Protein AF-A0A7C5GVS0-F1 (afdb_monomer)

Nearest PDB structures (foldseek):
  1lba-assembly1_A  TM=9.236E-01  e=4.055E-06  Escherichia phage T7
  6ssc-assembly1_A  TM=9.388E-01  e=2.421E-05  Clostridium intestinale
  6srt-assembly1_A  TM=9.369E-01  e=7.456E-05  Clostridium intestinale URNW
  7f5i-assembly1_A  TM=9.438E-01  e=1.185E-04  Clostridium perfringens str. 13

Radius of gyration: 12.74 Å; Cα contacts (8 Å, |Δi|>4): 167; chains: 1; bounding box: 25×26×37 Å

Sequence (83 aa):
MRRIDKIIIHCSASDFGSAALIDRWHRERCWRMIGYYYVILNGYRKKGRYNKDDDGLIEPGRPIEEIGAHCRGQNRTSIGICL

Mean predicted aligned error: 2.15 Å

Secondary structure (DSSP, 8-state):
-----EEEEE--SSSS--HHHHHHHHHTTT-SS-S-SEEEEEEEEETTEEEEEEEEEEEE-S-TTS--SSSTTTGGGEEEEE-

Foldseek 3Di:
DAAADEEDEAEPPDPADDLVVQQVVVVVVVDPGHQAQKEQGCQHNDPPHGDPVSHRDIDGHDDPPDFGDDDPPRRRHYGYYYD

Structure (mmCIF, N/CA/C/O backbone):
data_AF-A0A7C5GVS0-F1
#
_entry.id   AF-A0A7C5GVS0-F1
#
loop_
_atom_site.group_PDB
_atom_site.id
_atom_site.type_symbol
_atom_site.label_atom_id
_atom_site.label_alt_id
_atom_site.label_comp_id
_atom_site.label_asym_id
_atom_site.label_entity_id
_atom_site.label_seq_id
_atom_site.pdbx_PDB_ins_code
_atom_site.Cartn_x
_atom_site.Cartn_y
_atom_site.Cartn_z
_atom_site.occupancy
_atom_site.B_iso_or_equiv
_atom_site.auth_seq_id
_atom_site.auth_comp_id
_atom_site.auth_asym_id
_atom_site.auth_atom_id
_atom_site.pdbx_PDB_model_num
ATOM 1 N N . MET A 1 1 ? -6.904 -7.707 19.209 1.00 74.31 1 MET A N 1
ATOM 2 C CA . MET A 1 1 ? -7.239 -7.404 17.798 1.00 74.31 1 MET A CA 1
ATOM 3 C C . MET A 1 1 ? -8.073 -6.126 17.761 1.00 74.31 1 MET A C 1
ATOM 5 O O . MET A 1 1 ? -8.974 -6.005 18.584 1.00 74.31 1 MET A O 1
ATOM 9 N N . ARG A 1 2 ? -7.751 -5.145 16.906 1.00 90.50 2 ARG A N 1
ATO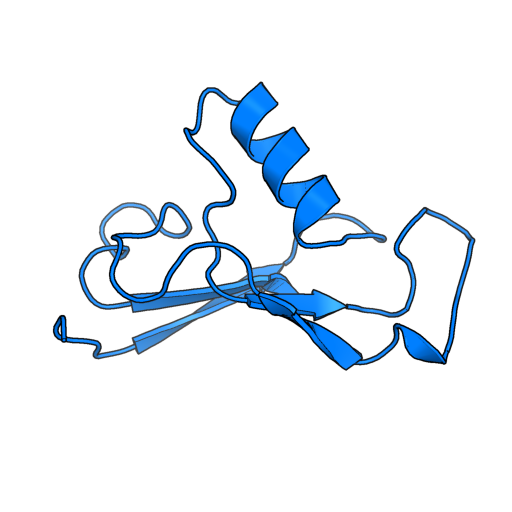M 10 C CA . ARG A 1 2 ? -8.507 -3.876 16.826 1.00 90.50 2 ARG A CA 1
ATOM 11 C C . ARG A 1 2 ? -9.846 -4.071 16.102 1.00 90.50 2 ARG A C 1
ATOM 13 O O . ARG A 1 2 ? -9.965 -4.969 15.275 1.00 90.50 2 ARG A O 1
ATOM 20 N N . ARG A 1 3 ? -10.844 -3.226 16.386 1.00 94.44 3 ARG A N 1
ATOM 21 C CA . ARG A 1 3 ? -12.137 -3.255 15.678 1.00 94.44 3 ARG A CA 1
ATOM 22 C C . ARG A 1 3 ? -11.946 -2.827 14.223 1.00 94.44 3 ARG A C 1
ATOM 24 O O . ARG A 1 3 ? -11.481 -1.715 13.982 1.00 94.44 3 ARG A O 1
ATOM 31 N N . ILE A 1 4 ? -12.365 -3.678 13.291 1.00 97.50 4 ILE A N 1
ATOM 32 C CA . ILE A 1 4 ? -12.413 -3.403 11.851 1.00 97.50 4 ILE A CA 1
ATOM 33 C C . ILE A 1 4 ? -13.866 -3.482 11.397 1.00 97.50 4 ILE A C 1
ATOM 35 O O . ILE A 1 4 ? -14.539 -4.460 11.706 1.00 97.50 4 ILE A O 1
ATOM 39 N N . ASP A 1 5 ? -14.347 -2.468 10.685 1.00 97.69 5 ASP A N 1
ATOM 40 C CA . ASP A 1 5 ? -15.717 -2.426 10.156 1.00 97.69 5 ASP A CA 1
ATOM 41 C C . ASP A 1 5 ? -15.800 -2.148 8.651 1.00 97.69 5 ASP A C 1
ATOM 43 O O . ASP A 1 5 ? -16.891 -2.172 8.088 1.00 97.69 5 ASP A O 1
ATOM 47 N N . LYS A 1 6 ? -14.664 -1.910 7.983 1.00 97.50 6 LYS A N 1
ATOM 48 C CA . LYS A 1 6 ? -14.622 -1.665 6.537 1.00 97.50 6 LYS A CA 1
ATOM 49 C C . LYS A 1 6 ? -13.274 -1.984 5.906 1.00 97.50 6 LYS A C 1
ATOM 51 O O . LYS A 1 6 ? -12.219 -1.894 6.540 1.00 97.50 6 LYS A O 1
ATOM 56 N N . ILE A 1 7 ? -13.335 -2.269 4.613 1.00 98.56 7 ILE A N 1
ATOM 57 C CA . ILE A 1 7 ? -12.192 -2.343 3.709 1.00 98.56 7 ILE A CA 1
ATOM 58 C C . ILE A 1 7 ? -12.292 -1.149 2.758 1.00 98.56 7 ILE A C 1
ATOM 60 O O . ILE A 1 7 ? -13.376 -0.841 2.266 1.00 98.56 7 ILE A O 1
ATOM 64 N N . ILE A 1 8 ? -11.179 -0.457 2.531 1.00 98.75 8 ILE A N 1
ATOM 65 C CA . ILE A 1 8 ? -11.089 0.673 1.603 1.00 98.75 8 ILE A CA 1
ATOM 66 C C . ILE A 1 8 ? -10.110 0.287 0.499 1.00 98.75 8 ILE A C 1
ATOM 68 O O . ILE A 1 8 ? -8.941 0.004 0.771 1.00 98.75 8 ILE A O 1
ATOM 72 N N . ILE A 1 9 ? -10.604 0.264 -0.735 1.00 98.69 9 ILE A N 1
ATOM 73 C CA . ILE A 1 9 ? -9.813 -0.057 -1.921 1.00 98.69 9 ILE A CA 1
ATOM 74 C C . ILE A 1 9 ? -9.251 1.236 -2.513 1.00 98.69 9 ILE A C 1
ATOM 76 O O . ILE A 1 9 ? -9.964 2.232 -2.641 1.00 98.69 9 ILE A O 1
ATOM 80 N N . HIS A 1 10 ? -7.969 1.212 -2.856 1.00 98.62 10 HIS A N 1
ATOM 81 C CA . HIS A 1 10 ? -7.218 2.318 -3.439 1.00 98.62 10 HIS A CA 1
ATOM 82 C C . HIS A 1 10 ? -6.505 1.862 -4.716 1.00 98.62 10 HIS A C 1
ATOM 84 O O . HIS A 1 10 ? -6.366 0.667 -4.955 1.00 98.62 10 HIS A O 1
ATOM 90 N N . CYS A 1 11 ? -6.001 2.813 -5.498 1.00 97.25 11 CYS A N 1
ATOM 91 C CA . CYS A 1 11 ? -5.004 2.560 -6.535 1.00 97.25 11 CYS A CA 1
ATOM 92 C C . CYS A 1 11 ? -3.707 3.302 -6.198 1.00 97.25 11 CYS A C 1
ATOM 94 O O . CYS A 1 11 ? -3.725 4.327 -5.507 1.00 97.25 11 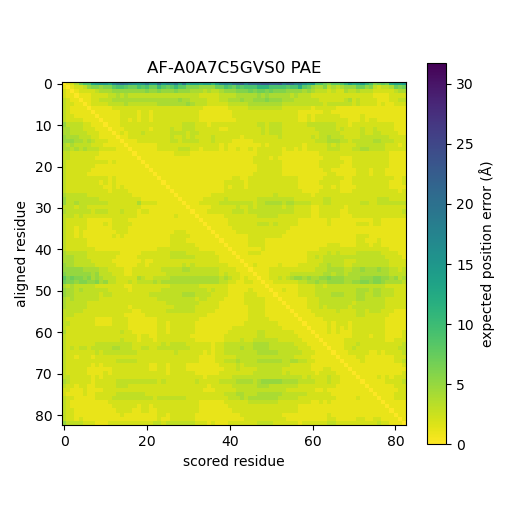CYS A O 1
ATOM 96 N N . SER A 1 12 ? -2.580 2.812 -6.709 1.00 96.56 12 SER A N 1
ATOM 97 C CA . SER A 1 12 ? -1.263 3.433 -6.508 1.00 96.56 12 SER A CA 1
ATOM 98 C C . SER A 1 12 ? -1.065 4.745 -7.283 1.00 96.56 12 SER A C 1
ATOM 100 O O . SER A 1 12 ? -0.058 5.426 -7.083 1.00 96.56 12 SER A O 1
ATOM 102 N N . ALA A 1 13 ? -2.005 5.095 -8.173 1.00 97.00 13 ALA A N 1
ATOM 103 C CA . ALA A 1 13 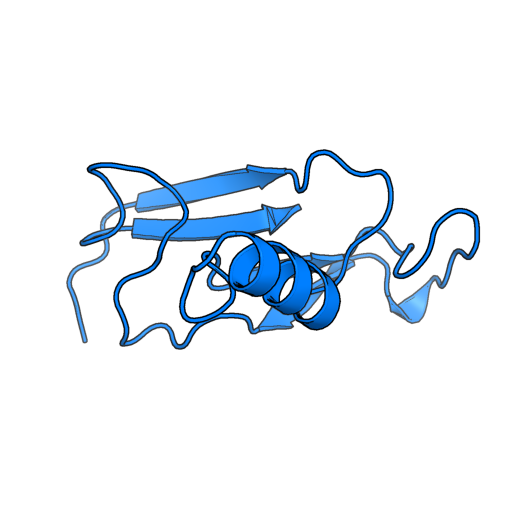? -1.869 6.152 -9.178 1.00 97.00 13 ALA A CA 1
ATOM 104 C C . ALA A 1 13 ? -0.613 5.984 -10.064 1.00 97.00 13 ALA A C 1
ATOM 106 O O . ALA A 1 13 ? -0.012 6.961 -10.512 1.00 97.00 13 ALA A O 1
ATOM 107 N N . SER A 1 14 ? -0.224 4.733 -10.319 1.00 96.88 14 SER A N 1
ATOM 108 C CA . SER A 1 14 ? 0.877 4.342 -11.201 1.00 96.88 14 SER A CA 1
ATOM 109 C C . SER A 1 14 ? 0.492 3.112 -12.030 1.00 96.88 14 SER A C 1
ATOM 111 O O . SER A 1 14 ? -0.428 2.382 -11.683 1.00 96.88 14 SER A O 1
ATOM 113 N N . ASP A 1 15 ? 1.209 2.871 -13.129 1.00 97.12 15 ASP A N 1
ATOM 114 C CA . ASP A 1 15 ? 1.081 1.668 -13.968 1.00 97.12 15 ASP A CA 1
ATOM 115 C C . ASP A 1 15 ? 1.969 0.499 -13.491 1.00 97.12 15 ASP A C 1
ATOM 117 O O . ASP A 1 15 ? 1.971 -0.573 -14.088 1.00 97.12 15 ASP A O 1
ATOM 121 N N . PHE A 1 16 ? 2.724 0.694 -12.408 1.00 98.00 16 PHE A N 1
ATOM 122 C CA . PHE A 1 16 ? 3.589 -0.301 -11.772 1.00 98.00 16 PHE A CA 1
ATOM 123 C C . PHE A 1 16 ? 3.643 -0.074 -10.262 1.00 98.00 16 PHE A C 1
ATOM 125 O O . PHE A 1 16 ? 3.526 1.063 -9.800 1.00 98.00 16 PHE A O 1
ATOM 132 N N . GLY A 1 17 ? 3.885 -1.119 -9.479 1.00 97.81 17 GLY A N 1
ATOM 133 C CA . GLY A 1 17 ? 3.876 -1.019 -8.024 1.00 97.81 17 GLY A CA 1
ATOM 134 C C . GLY A 1 17 ? 4.374 -2.278 -7.329 1.00 97.81 17 GLY A C 1
ATOM 135 O O . GLY A 1 17 ? 4.435 -3.354 -7.908 1.00 97.81 17 GLY A O 1
ATOM 136 N N . SER A 1 18 ? 4.777 -2.118 -6.074 1.00 98.50 18 SER A N 1
ATOM 137 C CA . SER A 1 18 ? 4.966 -3.203 -5.104 1.00 98.50 18 SER A CA 1
ATOM 138 C C . SER A 1 18 ? 4.858 -2.627 -3.698 1.00 98.50 18 SER A C 1
ATOM 140 O O . SER A 1 18 ? 5.012 -1.412 -3.527 1.00 98.50 18 SER A O 1
ATOM 142 N N . ALA A 1 19 ? 4.639 -3.462 -2.683 1.00 98.69 19 ALA A N 1
ATOM 143 C CA . ALA A 1 19 ? 4.608 -3.006 -1.294 1.00 98.69 19 ALA A CA 1
ATOM 144 C C . ALA A 1 19 ? 5.918 -2.299 -0.907 1.00 98.69 19 ALA A C 1
ATOM 146 O O . ALA A 1 19 ? 5.887 -1.221 -0.316 1.00 98.69 19 ALA A O 1
ATOM 147 N N . ALA A 1 20 ? 7.067 -2.836 -1.330 1.00 98.62 20 ALA A N 1
ATOM 148 C CA . ALA A 1 20 ? 8.376 -2.227 -1.090 1.00 98.62 20 ALA A CA 1
ATOM 149 C C . ALA A 1 20 ? 8.540 -0.862 -1.784 1.00 98.62 20 ALA A C 1
ATOM 151 O O . ALA A 1 20 ? 9.093 0.080 -1.212 1.00 98.62 20 ALA A O 1
ATOM 152 N N . LEU A 1 21 ? 8.047 -0.730 -3.018 1.00 98.31 21 LEU A N 1
ATOM 153 C CA . LEU A 1 21 ? 8.133 0.522 -3.767 1.00 98.31 21 LEU A CA 1
ATOM 154 C C . LEU A 1 21 ? 7.205 1.598 -3.188 1.00 98.31 21 LEU A C 1
ATOM 156 O O . LEU A 1 21 ? 7.611 2.750 -3.040 1.00 98.31 21 LEU A O 1
ATOM 160 N N . ILE A 1 22 ? 5.989 1.216 -2.799 1.00 98.69 22 ILE A N 1
ATOM 161 C CA . ILE A 1 22 ? 5.040 2.123 -2.151 1.00 98.69 22 ILE A CA 1
ATOM 162 C C . ILE A 1 22 ? 5.543 2.528 -0.757 1.00 98.69 22 ILE A C 1
ATOM 164 O O . ILE A 1 22 ? 5.405 3.693 -0.385 1.00 98.69 22 ILE A O 1
ATOM 168 N N . ASP A 1 23 ? 6.172 1.623 0.001 1.00 98.81 23 ASP A N 1
ATOM 169 C CA . ASP A 1 23 ? 6.826 1.954 1.275 1.00 98.81 23 ASP A CA 1
ATOM 170 C C . ASP A 1 23 ? 7.869 3.058 1.095 1.00 98.81 23 ASP A C 1
ATOM 172 O O . ASP A 1 23 ? 7.819 4.073 1.795 1.00 98.81 23 ASP A O 1
ATOM 176 N N . ARG A 1 24 ? 8.740 2.922 0.088 1.00 98.69 24 ARG A N 1
ATOM 177 C CA . ARG A 1 24 ? 9.696 3.968 -0.285 1.00 98.69 24 ARG A CA 1
ATOM 178 C C . ARG A 1 24 ? 8.993 5.292 -0.600 1.00 98.69 24 ARG A C 1
ATOM 180 O O . ARG A 1 24 ? 9.338 6.312 -0.007 1.00 98.69 24 ARG A O 1
ATOM 187 N N . TRP A 1 25 ? 7.984 5.286 -1.471 1.00 98.44 25 TRP A N 1
ATOM 188 C CA . TRP A 1 25 ? 7.233 6.494 -1.838 1.00 98.44 25 TRP A CA 1
ATOM 189 C C . TRP A 1 25 ? 6.512 7.156 -0.658 1.00 98.44 25 TRP A C 1
ATOM 191 O O . TRP A 1 25 ? 6.275 8.364 -0.660 1.00 98.44 25 TRP A O 1
ATOM 201 N N . HIS A 1 26 ? 6.094 6.377 0.337 1.00 98.56 26 HIS A N 1
ATOM 202 C CA . HIS A 1 26 ? 5.466 6.895 1.547 1.00 98.56 26 HIS A CA 1
ATOM 203 C C . HIS A 1 26 ? 6.515 7.489 2.497 1.00 98.56 26 HIS A C 1
ATOM 205 O O . HIS A 1 26 ? 6.291 8.572 3.038 1.00 98.56 26 HIS A O 1
ATOM 211 N N . ARG A 1 27 ? 7.684 6.857 2.646 1.00 98.56 27 ARG A N 1
ATOM 212 C CA . ARG A 1 27 ? 8.808 7.419 3.417 1.00 98.56 27 ARG A CA 1
ATOM 213 C C . ARG A 1 27 ? 9.316 8.734 2.839 1.00 98.56 27 ARG A C 1
ATOM 215 O O . ARG A 1 27 ? 9.556 9.667 3.597 1.00 98.56 27 ARG A O 1
ATOM 222 N N . GLU A 1 28 ? 9.393 8.844 1.514 1.00 98.56 28 GLU A N 1
ATOM 223 C CA . GLU A 1 28 ? 9.731 10.093 0.806 1.00 98.56 28 GLU A CA 1
ATOM 224 C C . GLU A 1 28 ? 8.729 11.229 1.102 1.00 98.56 28 GLU A C 1
ATOM 226 O O . GLU A 1 28 ? 9.072 12.403 1.006 1.00 98.56 28 GLU A O 1
ATOM 231 N N . ARG A 1 29 ? 7.504 10.893 1.527 1.00 97.38 29 ARG A N 1
ATOM 232 C CA . ARG A 1 29 ? 6.462 11.836 1.970 1.00 97.38 29 ARG A CA 1
ATOM 233 C C . ARG A 1 29 ? 6.387 11.983 3.497 1.00 97.38 29 ARG A C 1
ATOM 235 O O . ARG A 1 29 ? 5.355 12.398 4.021 1.00 97.38 29 ARG A O 1
ATOM 242 N N . CYS A 1 30 ? 7.453 11.623 4.211 1.00 98.00 30 CYS A N 1
ATOM 243 C CA . CYS A 1 30 ? 7.569 11.692 5.672 1.00 98.00 30 CYS A CA 1
ATOM 244 C C . CYS A 1 30 ? 6.619 10.765 6.454 1.00 98.00 30 CYS A C 1
ATOM 246 O O . CYS A 1 30 ? 6.427 10.947 7.658 1.00 98.00 30 CYS A O 1
ATOM 248 N N . TRP A 1 31 ? 6.043 9.740 5.819 1.00 98.06 31 TRP A N 1
ATOM 249 C CA . TRP A 1 31 ? 5.339 8.680 6.544 1.00 98.06 31 TRP A CA 1
ATOM 250 C C . TRP A 1 31 ? 6.336 7.664 7.109 1.00 98.06 31 TRP A C 1
ATOM 252 O O . TRP A 1 31 ? 7.372 7.384 6.512 1.00 98.06 31 TRP A O 1
ATOM 262 N N . ARG A 1 32 ? 6.005 7.036 8.244 1.00 98.06 32 ARG A N 1
ATOM 263 C CA . ARG A 1 32 ? 6.883 6.026 8.863 1.00 98.06 32 ARG A CA 1
ATOM 264 C C . ARG A 1 32 ? 7.119 4.796 7.980 1.00 98.06 32 ARG A C 1
ATOM 266 O O . ARG A 1 32 ? 8.166 4.175 8.106 1.00 98.06 32 ARG A O 1
ATOM 273 N N . MET A 1 33 ? 6.132 4.408 7.178 1.00 98.50 33 MET A N 1
ATOM 274 C CA . MET A 1 33 ? 6.147 3.253 6.274 1.00 98.50 33 MET A CA 1
ATOM 275 C C . MET A 1 33 ? 4.913 3.311 5.360 1.00 98.50 33 MET A C 1
ATOM 277 O O . MET A 1 33 ? 4.072 4.206 5.518 1.00 98.50 33 MET A O 1
ATOM 281 N N . ILE A 1 34 ? 4.759 2.331 4.471 1.00 98.75 34 ILE A N 1
ATOM 282 C CA . ILE A 1 34 ? 3.554 2.112 3.662 1.00 98.75 34 ILE A CA 1
ATOM 283 C C . ILE A 1 34 ? 2.254 2.269 4.479 1.00 98.75 34 ILE A C 1
ATOM 285 O O . ILE A 1 34 ? 2.138 1.899 5.654 1.00 98.75 34 ILE A O 1
ATOM 289 N N . GLY A 1 35 ? 1.266 2.907 3.851 1.00 98.62 35 GLY A N 1
ATOM 290 C CA . GLY A 1 35 ? -0.018 3.241 4.469 1.00 98.62 35 GLY A CA 1
ATOM 291 C C . GLY A 1 35 ? -1.050 2.118 4.393 1.00 98.62 35 GLY A C 1
ATOM 292 O O . GLY A 1 35 ? -1.951 2.082 5.233 1.00 98.62 35 GLY A O 1
ATOM 293 N N . TYR A 1 36 ? -0.899 1.227 3.412 1.00 98.75 36 TYR A N 1
ATOM 294 C CA . TYR A 1 36 ? -1.773 0.092 3.117 1.00 98.75 36 TYR A CA 1
ATOM 295 C C . TYR A 1 36 ? -1.323 -1.174 3.854 1.00 98.75 36 TYR A C 1
ATOM 297 O O . TYR A 1 36 ? -0.139 -1.338 4.155 1.00 98.75 36 TYR A O 1
ATOM 305 N N . TYR A 1 37 ? -2.266 -2.077 4.117 1.00 98.69 37 TYR A N 1
ATOM 306 C CA . TYR A 1 37 ? -1.981 -3.386 4.719 1.00 98.69 37 TYR A CA 1
ATOM 307 C C . TYR A 1 37 ? -1.646 -4.430 3.659 1.00 98.69 37 TYR A C 1
ATOM 309 O O . TYR A 1 37 ? -0.835 -5.311 3.917 1.00 98.69 37 TYR A O 1
ATOM 317 N N . TYR A 1 38 ? -2.233 -4.300 2.468 1.00 98.88 38 TYR A N 1
ATOM 318 C CA . TYR A 1 38 ? -1.996 -5.196 1.341 1.00 98.88 38 TYR A CA 1
ATOM 319 C C . TYR A 1 38 ? -1.877 -4.410 0.039 1.00 98.88 38 TYR A C 1
ATOM 321 O O . TYR A 1 38 ? -2.522 -3.368 -0.128 1.00 98.88 38 TYR A O 1
ATOM 329 N N . VAL A 1 39 ? -1.068 -4.934 -0.876 1.00 98.88 39 VAL A N 1
ATOM 330 C CA . VAL A 1 39 ? -0.957 -4.469 -2.259 1.00 98.88 39 VAL A CA 1
ATOM 331 C C . VAL A 1 39 ? -1.213 -5.662 -3.171 1.00 98.88 39 VAL A C 1
ATOM 333 O O . VAL A 1 39 ? -0.544 -6.682 -3.025 1.00 98.88 39 VAL A O 1
ATOM 336 N N . ILE A 1 40 ? -2.183 -5.551 -4.074 1.00 98.81 40 ILE A N 1
ATOM 337 C CA . ILE A 1 40 ? -2.435 -6.549 -5.116 1.00 98.81 40 ILE A CA 1
ATOM 338 C C . ILE A 1 40 ? -1.651 -6.107 -6.341 1.00 98.81 40 ILE A C 1
ATOM 340 O O . ILE A 1 40 ? -1.899 -5.035 -6.878 1.00 98.81 40 ILE A O 1
ATOM 344 N N . LEU A 1 41 ? -0.668 -6.897 -6.748 1.00 98.62 41 LEU A N 1
ATOM 345 C CA . LEU A 1 41 ? 0.192 -6.560 -7.871 1.00 98.62 41 LEU A CA 1
ATOM 346 C C . LEU A 1 41 ? -0.526 -6.771 -9.209 1.00 98.62 41 LEU A C 1
ATOM 348 O O . LEU A 1 41 ? -1.325 -7.688 -9.368 1.00 98.62 41 LEU A O 1
ATOM 352 N N . ASN A 1 42 ? -0.180 -5.943 -10.193 1.00 97.69 42 ASN A N 1
ATOM 353 C CA . ASN A 1 42 ? -0.712 -5.991 -11.559 1.00 97.69 42 ASN A CA 1
ATOM 354 C C . ASN A 1 42 ? 0.270 -6.634 -12.565 1.00 97.69 42 ASN A C 1
ATOM 356 O O . ASN A 1 42 ? 0.207 -6.362 -13.763 1.00 97.69 42 ASN A O 1
ATOM 360 N N . GLY A 1 43 ? 1.268 -7.379 -12.075 1.00 98.19 43 GLY A N 1
ATOM 361 C CA . GLY A 1 43 ? 2.338 -7.958 -12.894 1.00 98.19 43 GLY A CA 1
ATOM 362 C C . GLY A 1 43 ? 3.462 -6.990 -13.291 1.00 98.19 43 GLY A C 1
ATOM 363 O O . GLY A 1 43 ? 4.463 -7.421 -13.861 1.00 98.19 43 GLY A O 1
ATOM 364 N N . TYR A 1 44 ? 3.367 -5.694 -12.969 1.00 98.31 44 TYR A N 1
ATOM 365 C CA . TYR A 1 44 ? 4.410 -4.702 -13.248 1.00 98.31 44 TYR A CA 1
ATOM 366 C C . TYR A 1 44 ? 5.017 -4.166 -11.952 1.00 98.31 44 TYR A C 1
ATOM 368 O O . TYR A 1 44 ? 4.592 -3.153 -11.407 1.00 98.31 44 TYR A O 1
ATOM 376 N N . ARG A 1 45 ? 6.108 -4.771 -11.474 1.00 97.25 45 ARG A N 1
ATOM 377 C CA . ARG A 1 45 ? 6.904 -4.175 -10.375 1.00 97.25 45 ARG A CA 1
ATOM 378 C C . ARG A 1 45 ? 7.680 -2.934 -10.815 1.00 97.25 45 ARG A C 1
ATOM 380 O O . ARG A 1 45 ? 8.057 -2.090 -10.001 1.00 97.25 45 ARG A O 1
ATOM 387 N N . LYS A 1 46 ? 7.967 -2.851 -12.115 1.00 96.06 46 LYS A N 1
ATOM 388 C 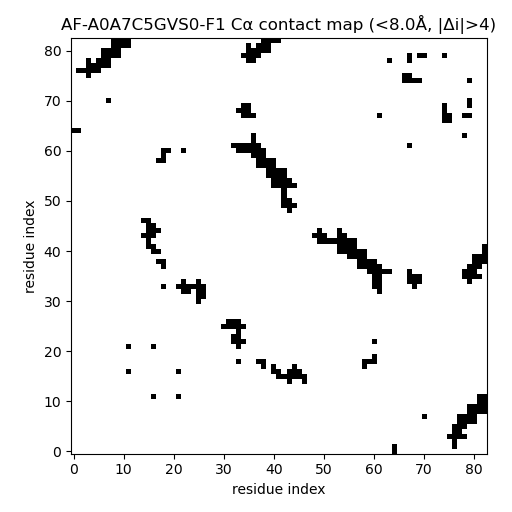CA . LYS A 1 46 ? 8.632 -1.737 -12.794 1.00 96.06 46 LYS A CA 1
ATOM 389 C C . LYS A 1 46 ? 7.927 -1.489 -14.123 1.00 96.06 46 LYS A C 1
ATOM 391 O O . LYS A 1 46 ? 7.520 -2.436 -14.795 1.00 96.06 46 LYS A O 1
ATOM 396 N N . LYS A 1 47 ? 7.842 -0.221 -14.525 1.00 96.19 47 LYS A N 1
ATOM 397 C CA . LYS A 1 47 ? 7.232 0.187 -15.794 1.00 96.19 47 LYS A CA 1
ATOM 398 C C . LYS A 1 47 ? 7.816 -0.597 -16.975 1.00 96.19 47 LYS A C 1
ATOM 400 O O . LYS A 1 47 ? 9.036 -0.702 -17.110 1.00 96.19 47 LYS A O 1
ATOM 405 N N . GLY A 1 48 ? 6.939 -1.142 -17.817 1.00 96.56 48 GLY A N 1
ATOM 406 C CA . GLY A 1 48 ? 7.311 -1.849 -19.047 1.00 96.56 48 GLY A CA 1
ATOM 407 C C . GLY A 1 48 ? 7.952 -3.230 -18.856 1.00 96.56 48 GLY A C 1
ATOM 408 O O . GLY A 1 48 ? 8.449 -3.791 -19.827 1.00 96.56 48 GLY A O 1
ATOM 409 N N . ARG A 1 49 ? 7.968 -3.789 -17.638 1.00 97.00 49 ARG A N 1
ATOM 410 C CA . ARG A 1 49 ? 8.501 -5.134 -17.360 1.00 97.00 49 ARG A CA 1
ATOM 411 C C . ARG A 1 49 ? 7.434 -6.008 -16.711 1.00 97.00 49 ARG A C 1
ATOM 413 O O . ARG A 1 49 ? 7.357 -6.061 -15.487 1.00 97.00 49 ARG A O 1
ATOM 420 N N . TYR A 1 50 ? 6.616 -6.646 -17.547 1.00 98.31 50 TYR A N 1
ATOM 421 C CA . TYR A 1 50 ? 5.590 -7.577 -17.085 1.00 98.31 50 TYR A CA 1
ATOM 422 C C . TYR A 1 50 ? 6.220 -8.880 -16.593 1.00 98.31 50 TYR A C 1
A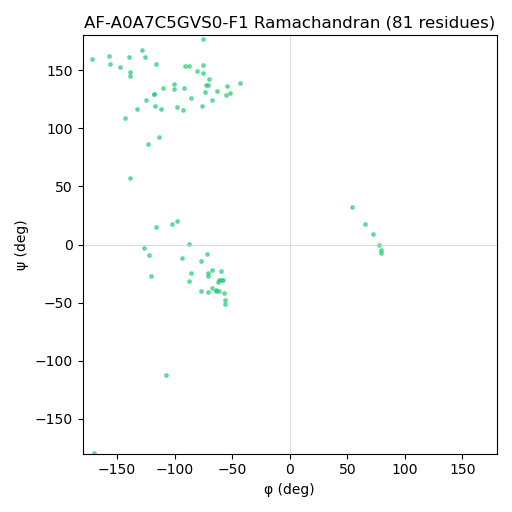TOM 424 O O . TYR A 1 50 ? 7.110 -9.431 -17.244 1.00 98.31 50 TYR A O 1
ATOM 432 N N . ASN A 1 51 ? 5.716 -9.380 -15.475 1.00 98.31 51 ASN A N 1
ATOM 433 C CA . ASN A 1 51 ? 5.985 -10.707 -14.964 1.00 98.31 51 ASN A CA 1
ATOM 434 C C . ASN A 1 51 ? 4.656 -11.359 -14.575 1.00 98.31 51 ASN A C 1
ATOM 436 O O . ASN A 1 51 ? 3.982 -10.898 -13.657 1.00 98.31 51 ASN A O 1
ATOM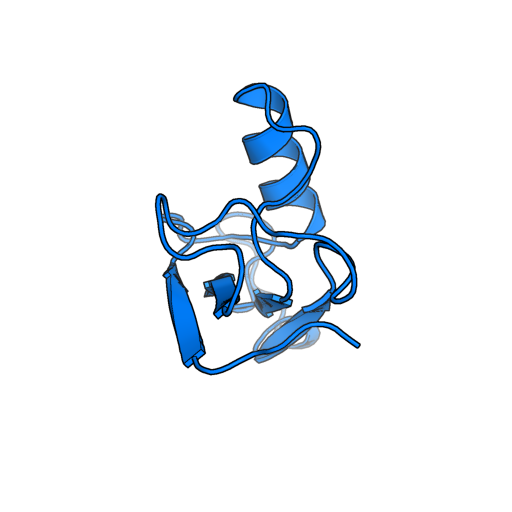 440 N N . LYS A 1 52 ? 4.309 -12.455 -15.252 1.00 98.31 52 LYS A N 1
ATOM 441 C CA . LYS A 1 52 ? 3.075 -13.209 -14.993 1.00 98.31 52 LYS A CA 1
ATOM 442 C C . LYS A 1 52 ? 2.983 -13.742 -13.560 1.00 98.31 52 LYS A C 1
ATOM 444 O O . LYS A 1 52 ? 1.886 -13.864 -13.038 1.00 98.31 52 LYS A O 1
ATOM 449 N N . ASP A 1 53 ? 4.119 -14.043 -12.927 1.00 98.19 53 ASP A N 1
ATOM 450 C CA . ASP A 1 53 ? 4.144 -14.621 -11.579 1.00 98.19 53 ASP A CA 1
ATOM 451 C C . ASP A 1 53 ? 3.867 -13.550 -10.507 1.00 98.19 53 ASP A C 1
ATOM 453 O O . ASP A 1 53 ? 3.576 -13.875 -9.358 1.00 98.19 53 ASP A O 1
ATOM 457 N N . ASP A 1 54 ? 3.938 -12.269 -10.889 1.00 98.12 54 ASP A N 1
ATOM 458 C CA . ASP A 1 54 ? 3.568 -11.134 -10.047 1.00 98.12 54 ASP A CA 1
ATOM 459 C C . ASP A 1 54 ? 2.113 -10.688 -10.267 1.00 98.12 54 ASP A C 1
ATOM 461 O O . ASP A 1 54 ? 1.623 -9.867 -9.505 1.00 98.12 54 ASP A O 1
ATOM 465 N N . ASP A 1 55 ? 1.408 -11.159 -11.295 1.00 98.31 55 ASP A N 1
ATOM 466 C CA . ASP A 1 55 ? 0.048 -10.695 -11.595 1.00 98.31 55 ASP A CA 1
ATOM 467 C C . ASP A 1 55 ? -0.975 -11.310 -10.627 1.00 98.31 55 ASP A C 1
ATOM 469 O O . ASP A 1 55 ? -1.103 -12.530 -10.517 1.00 98.31 55 ASP A O 1
ATOM 473 N N . GLY A 1 56 ? -1.666 -10.462 -9.864 1.00 98.31 56 GLY A N 1
ATOM 474 C CA . GLY A 1 56 ? -2.568 -10.866 -8.786 1.00 98.31 56 GLY A CA 1
ATOM 475 C C . GLY A 1 56 ? -1.869 -11.280 -7.487 1.00 98.31 56 GLY A C 1
ATOM 476 O O . GLY A 1 56 ? -2.554 -11.605 -6.512 1.00 98.31 56 GLY A O 1
ATOM 477 N N . LEU A 1 57 ? -0.531 -11.253 -7.428 1.00 98.62 57 LEU A N 1
ATOM 478 C CA . LEU A 1 57 ? 0.207 -11.563 -6.203 1.00 98.62 57 LEU A CA 1
ATOM 479 C C . LEU A 1 57 ? -0.124 -10.531 -5.116 1.00 98.62 57 LEU A C 1
ATOM 481 O O . LEU A 1 57 ? -0.084 -9.325 -5.353 1.00 98.62 57 LEU A O 1
ATOM 485 N N . ILE A 1 58 ? -0.431 -11.003 -3.907 1.00 98.75 58 ILE A N 1
ATOM 486 C CA . ILE A 1 58 ? -0.747 -10.138 -2.767 1.00 98.75 58 ILE A CA 1
ATOM 487 C C . ILE A 1 58 ? 0.498 -9.981 -1.902 1.00 98.75 58 ILE A C 1
ATOM 489 O O . ILE A 1 58 ? 0.983 -10.947 -1.313 1.00 98.75 58 ILE A O 1
ATOM 493 N N . GLU A 1 59 ? 0.982 -8.752 -1.775 1.00 98.69 59 GLU A N 1
ATOM 494 C CA . GLU A 1 59 ? 2.101 -8.427 -0.898 1.00 98.69 59 GLU A CA 1
ATOM 495 C C . GLU A 1 59 ? 1.625 -7.801 0.417 1.00 98.69 59 GLU A C 1
ATOM 497 O O . GLU A 1 59 ? 0.798 -6.878 0.398 1.00 98.69 59 GLU A O 1
ATOM 502 N N . PRO A 1 60 ? 2.156 -8.248 1.572 1.00 98.62 60 PRO A N 1
ATOM 503 C CA . PRO A 1 60 ? 1.900 -7.592 2.843 1.00 98.62 60 PRO A CA 1
ATOM 504 C C . PRO A 1 60 ? 2.620 -6.238 2.903 1.00 98.62 60 PRO A C 1
ATOM 506 O O . PRO A 1 60 ? 3.779 -6.102 2.513 1.00 98.62 60 PRO A O 1
ATOM 509 N N . GLY A 1 61 ? 1.921 -5.234 3.419 1.00 98.56 61 GLY A N 1
ATOM 510 C CA . GLY A 1 61 ? 2.452 -3.911 3.717 1.00 98.56 61 GLY A CA 1
ATOM 511 C C . GLY A 1 61 ? 2.604 -3.709 5.221 1.00 98.56 61 GLY A C 1
ATOM 512 O O . GLY A 1 61 ? 3.440 -4.321 5.881 1.00 98.56 61 GLY A O 1
ATOM 513 N N . ARG A 1 62 ? 1.793 -2.810 5.777 1.00 98.25 62 ARG A N 1
ATOM 514 C CA . ARG A 1 62 ? 1.773 -2.513 7.212 1.00 98.25 62 ARG A CA 1
ATOM 515 C C . ARG A 1 62 ? 1.179 -3.672 8.033 1.00 98.25 62 ARG A C 1
ATOM 517 O O . ARG A 1 62 ? 0.170 -4.229 7.601 1.00 98.25 62 ARG A O 1
ATOM 524 N N . PRO A 1 63 ? 1.705 -3.967 9.242 1.00 97.00 63 PRO A N 1
ATOM 525 C CA . PRO A 1 63 ? 1.093 -4.927 10.164 1.00 97.00 63 PRO A CA 1
ATOM 526 C C . PRO A 1 63 ? -0.371 -4.589 10.472 1.00 97.00 63 PRO A C 1
ATOM 528 O O . PRO A 1 63 ? -0.711 -3.428 10.717 1.00 97.00 63 PRO A O 1
ATOM 531 N N . ILE A 1 64 ? -1.250 -5.594 10.479 1.00 95.31 64 ILE A N 1
ATOM 532 C CA . ILE A 1 64 ? -2.698 -5.397 10.652 1.00 95.31 64 ILE A CA 1
ATOM 533 C C . ILE A 1 64 ? -3.067 -4.893 12.053 1.00 95.31 64 ILE A C 1
ATOM 535 O O . ILE A 1 64 ? -4.114 -4.263 12.242 1.00 95.31 64 ILE A O 1
ATOM 539 N N . GLU A 1 65 ? -2.187 -5.125 13.022 1.00 94.50 65 GLU A N 1
ATOM 540 C CA . GLU A 1 65 ? -2.277 -4.691 14.411 1.00 94.50 65 GLU A CA 1
ATOM 541 C C . GLU A 1 65 ? -2.064 -3.179 14.561 1.00 94.50 65 GLU A C 1
ATOM 543 O O . GLU A 1 65 ? -2.599 -2.573 15.491 1.00 94.50 65 GLU A O 1
ATOM 548 N N . GLU A 1 66 ? -1.327 -2.553 13.639 1.00 96.19 66 GLU A N 1
ATOM 549 C CA . GLU A 1 66 ? -1.061 -1.118 13.646 1.00 96.19 66 GLU A CA 1
ATOM 550 C C . GLU A 1 66 ? -2.151 -0.321 12.920 1.00 96.19 66 GLU A C 1
ATOM 552 O O . GLU A 1 66 ? -2.790 -0.791 11.982 1.00 96.19 66 GLU A O 1
ATOM 557 N N . ILE A 1 67 ? -2.328 0.946 13.300 1.00 97.31 67 ILE A N 1
ATOM 558 C CA . ILE A 1 67 ? -3.170 1.872 12.535 1.00 97.31 67 ILE A CA 1
ATOM 559 C C . ILE A 1 67 ? -2.441 2.278 11.241 1.00 97.31 67 ILE A C 1
ATOM 561 O O . ILE A 1 67 ? -1.265 2.665 11.249 1.00 97.31 67 ILE A O 1
ATOM 565 N N . GLY A 1 68 ? -3.167 2.186 10.128 1.00 97.38 68 GLY A N 1
ATOM 566 C CA . GLY A 1 68 ? -2.730 2.549 8.783 1.00 97.38 68 GLY A CA 1
ATOM 567 C C . GLY A 1 68 ? -2.672 4.047 8.501 1.00 97.38 68 GLY A C 1
ATOM 568 O O . GLY A 1 68 ? -3.038 4.885 9.325 1.00 97.38 68 GLY A O 1
ATOM 569 N N . ALA A 1 69 ? -2.217 4.374 7.293 1.00 98.25 69 ALA A N 1
ATOM 570 C CA . ALA A 1 69 ? -2.121 5.739 6.778 1.00 98.25 69 ALA A CA 1
ATOM 571 C C . ALA A 1 69 ? -2.572 5.782 5.309 1.00 98.25 69 ALA A C 1
ATOM 573 O O . ALA A 1 69 ? -1.802 6.144 4.426 1.00 98.25 69 ALA A O 1
ATOM 574 N N . HIS A 1 70 ? -3.807 5.345 5.048 1.00 98.12 70 HIS A N 1
ATOM 575 C CA . HIS A 1 70 ? -4.359 5.193 3.695 1.00 98.12 70 HIS A CA 1
ATOM 576 C C . HIS A 1 70 ? -5.620 6.040 3.456 1.00 98.12 70 HIS A C 1
ATOM 578 O O . HIS A 1 70 ? -5.878 6.461 2.335 1.00 98.12 70 HIS A O 1
ATOM 584 N N . CYS A 1 71 ? -6.395 6.351 4.501 1.00 98.38 71 CYS A N 1
ATOM 585 C CA . CYS A 1 71 ? -7.599 7.170 4.396 1.00 98.38 71 CYS A CA 1
ATOM 586 C C . CYS A 1 71 ? -7.763 8.084 5.622 1.00 98.38 71 CYS A C 1
ATOM 588 O O . CYS A 1 71 ? -8.054 7.638 6.741 1.00 98.38 71 CYS A O 1
ATOM 590 N N . ARG A 1 72 ? -7.564 9.394 5.421 1.00 97.69 72 ARG A N 1
ATOM 591 C CA . ARG A 1 72 ? -7.672 10.410 6.481 1.00 97.69 72 AR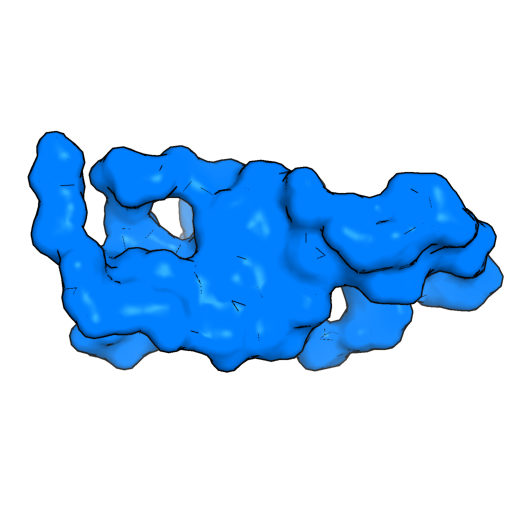G A CA 1
ATOM 592 C C . ARG A 1 72 ? -9.044 10.326 7.159 1.00 97.69 72 ARG A C 1
ATOM 594 O O . ARG A 1 72 ? -1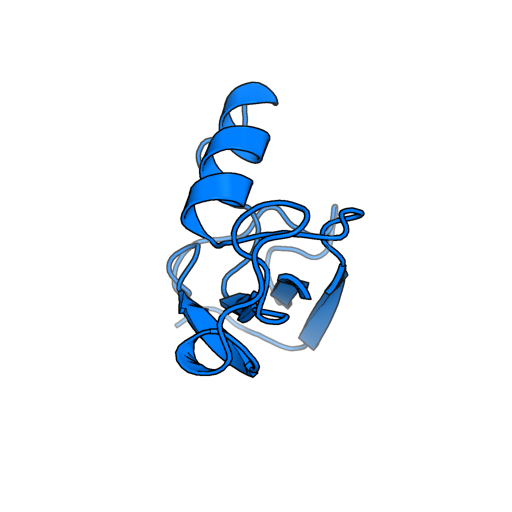0.074 10.325 6.500 1.00 97.69 72 ARG A O 1
ATOM 601 N N . GLY A 1 73 ? -9.045 10.253 8.490 1.00 97.81 73 GLY A N 1
ATOM 602 C CA . GLY A 1 73 ? -10.266 10.137 9.297 1.00 97.81 73 GLY A CA 1
ATOM 603 C C . GLY A 1 73 ? -10.868 8.728 9.373 1.00 97.81 73 GLY A C 1
ATOM 604 O O . GLY A 1 73 ? -11.773 8.516 10.171 1.00 97.81 73 GLY A O 1
ATOM 605 N N . GLN A 1 74 ? -10.357 7.752 8.612 1.00 98.06 74 GLN A N 1
ATOM 606 C CA . GLN A 1 74 ? -10.936 6.402 8.538 1.00 98.06 74 GLN A CA 1
ATOM 607 C C . GLN A 1 74 ? -9.958 5.278 8.930 1.00 98.06 74 GLN A C 1
ATOM 609 O O . GLN A 1 74 ? -10.390 4.143 9.124 1.00 98.06 74 GLN A O 1
ATOM 614 N N . ASN A 1 75 ? -8.662 5.562 9.111 1.00 98.06 75 ASN A N 1
ATOM 615 C CA . ASN A 1 75 ? -7.617 4.547 9.355 1.00 98.06 75 ASN A CA 1
ATOM 616 C C . ASN A 1 75 ? -7.844 3.650 10.592 1.00 98.06 75 ASN A C 1
ATOM 618 O O . ASN A 1 75 ? -7.403 2.503 10.613 1.00 98.06 75 ASN A O 1
ATOM 622 N N . ARG A 1 76 ? -8.501 4.160 11.647 1.00 97.19 76 ARG A N 1
ATOM 623 C CA . ARG A 1 76 ? -8.597 3.463 12.946 1.00 97.19 76 ARG A CA 1
ATOM 624 C C . ARG A 1 76 ? -9.368 2.143 12.855 1.00 97.19 76 ARG A C 1
ATOM 626 O O . ARG A 1 76 ? -8.956 1.169 13.479 1.00 97.19 76 ARG A O 1
ATOM 633 N N . THR A 1 77 ? -10.445 2.110 12.068 1.00 97.69 77 THR A N 1
ATOM 634 C CA . THR A 1 77 ? -11.359 0.955 11.967 1.00 97.69 77 THR A CA 1
ATOM 635 C C . THR A 1 77 ? -11.378 0.307 10.585 1.00 97.69 77 THR A C 1
ATOM 637 O O . THR A 1 77 ? -12.284 -0.462 10.280 1.00 97.69 77 THR A O 1
ATOM 640 N N . SER A 1 78 ? -10.396 0.608 9.732 1.00 98.44 78 SER A N 1
ATOM 641 C CA . SER A 1 78 ? -10.375 0.110 8.357 1.00 98.44 78 SER A CA 1
ATOM 642 C C . SER A 1 78 ? -9.091 -0.617 7.979 1.00 98.44 78 SER A C 1
ATOM 644 O O . SER A 1 78 ? -8.048 -0.496 8.639 1.00 98.44 78 SER A O 1
ATOM 646 N N . ILE A 1 79 ? -9.216 -1.395 6.903 1.00 98.56 79 ILE A N 1
ATOM 647 C CA . ILE A 1 79 ? -8.126 -2.023 6.164 1.00 98.56 79 ILE A CA 1
ATOM 648 C C . ILE A 1 79 ? -8.036 -1.362 4.790 1.00 98.56 79 ILE A C 1
ATOM 650 O O . ILE A 1 79 ? -8.976 -1.437 4.006 1.00 98.56 79 ILE A O 1
ATOM 654 N N . GLY A 1 80 ? -6.917 -0.702 4.505 1.00 98.69 80 GLY A N 1
ATOM 655 C CA . GLY A 1 80 ? -6.571 -0.208 3.176 1.00 98.69 80 GLY A CA 1
ATOM 656 C C . GLY A 1 80 ? -5.874 -1.271 2.332 1.00 98.69 80 GLY A C 1
ATOM 657 O O . GLY A 1 80 ? -4.844 -1.802 2.759 1.00 98.69 80 GLY A O 1
ATOM 658 N N . ILE A 1 81 ? -6.405 -1.527 1.138 1.00 98.81 81 ILE A N 1
ATOM 659 C CA . ILE A 1 81 ? -5.800 -2.380 0.106 1.00 98.81 81 ILE A CA 1
ATOM 660 C C . ILE A 1 81 ? -5.523 -1.508 -1.117 1.00 98.81 81 ILE A C 1
ATOM 662 O O . ILE A 1 81 ? -6.410 -0.781 -1.562 1.00 98.81 81 ILE A O 1
ATOM 666 N N . CYS A 1 82 ? -4.303 -1.561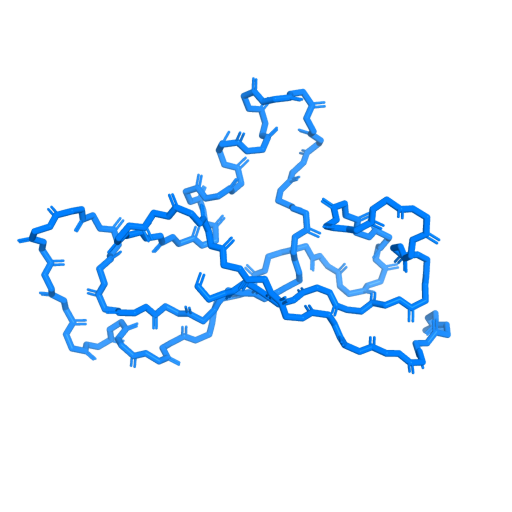 -1.641 1.00 98.75 82 CYS A N 1
ATOM 667 C CA . CYS A 1 82 ? -3.928 -0.882 -2.878 1.00 98.75 82 CYS A CA 1
ATOM 668 C C . CYS A 1 82 ? -3.917 -1.875 -4.042 1.00 98.75 82 CYS A C 1
ATOM 670 O O . CYS A 1 82 ? -3.431 -2.994 -3.878 1.00 98.75 82 CYS A O 1
ATOM 672 N N . LEU A 1 83 ? -4.436 -1.445 -5.188 1.00 97.44 83 LEU A N 1
ATOM 673 C CA . LEU A 1 83 ? -4.263 -2.070 -6.500 1.00 97.44 83 LEU A CA 1
ATOM 674 C C . LEU A 1 83 ? -3.093 -1.417 -7.246 1.00 97.44 83 LEU A C 1
ATOM 676 O O . LEU A 1 83 ? -2.859 -0.204 -6.993 1.00 97.44 83 LEU A O 1
#

Solvent-accessible surface area (backbone atoms only — not comparable to full-atom values): 4710 Å² total; per-residue (Å²): 136,80,69,70,82,49,76,44,84,45,65,72,89,59,89,41,47,45,40,71,57,46,21,51,60,27,38,79,69,76,36,97,45,36,26,28,38,32,26,40,28,81,14,16,69,42,78,96,47,78,37,78,87,38,45,69,37,75,35,75,48,37,62,86,86,53,76,50,66,66,42,92,97,46,25,80,36,42,46,32,36,31,70

pLDDT: mean 97.56, std 2.85, range [74.31, 98.88]